Protein AF-A0A3S4F696-F1 (afdb_monomer)

Structure (mmCIF, N/CA/C/O backbone):
data_AF-A0A3S4F696-F1
#
_entry.id   AF-A0A3S4F696-F1
#
loop_
_atom_site.group_PDB
_atom_site.id
_atom_site.type_symbol
_atom_site.label_atom_id
_atom_site.label_alt_id
_atom_site.label_comp_id
_atom_site.label_asym_id
_atom_site.label_entity_id
_atom_site.label_seq_id
_atom_site.pdbx_PDB_ins_code
_atom_site.Cartn_x
_atom_site.Cartn_y
_atom_site.Cartn_z
_atom_site.occupancy
_atom_site.B_iso_or_equiv
_atom_site.auth_seq_id
_atom_site.auth_comp_id
_atom_site.auth_asym_id
_atom_site.auth_atom_id
_atom_site.pdbx_PDB_model_num
ATOM 1 N N . MET A 1 1 ? -13.453 -9.151 -17.211 1.00 34.78 1 MET A N 1
ATOM 2 C CA . MET A 1 1 ? -14.672 -8.660 -16.537 1.00 34.78 1 MET A CA 1
ATOM 3 C C . MET A 1 1 ? -14.618 -9.216 -15.120 1.00 34.78 1 MET A C 1
ATOM 5 O O . MET A 1 1 ? -14.920 -10.382 -14.937 1.00 34.78 1 MET A O 1
ATOM 9 N N . VAL A 1 2 ? -14.028 -8.474 -14.174 1.00 44.88 2 VAL A N 1
ATOM 10 C CA . VAL A 1 2 ? -13.782 -8.978 -12.809 1.00 44.88 2 VAL A CA 1
ATOM 11 C C . VAL A 1 2 ? -14.910 -8.477 -11.918 1.00 44.88 2 VAL A C 1
ATOM 13 O O . VAL A 1 2 ? -15.084 -7.273 -11.747 1.00 44.88 2 VAL A O 1
ATOM 16 N N . THR A 1 3 ? -15.710 -9.423 -11.444 1.00 36.25 3 THR A N 1
ATOM 17 C CA . THR A 1 3 ? -16.918 -9.227 -10.647 1.00 36.25 3 THR A CA 1
ATOM 18 C C . THR A 1 3 ? -16.562 -8.671 -9.269 1.00 36.25 3 THR A C 1
ATOM 20 O O . THR A 1 3 ? -15.734 -9.232 -8.554 1.00 36.25 3 THR A O 1
ATOM 23 N N . PHE A 1 4 ? -17.184 -7.551 -8.907 1.00 45.47 4 PHE A N 1
ATOM 24 C CA . PHE A 1 4 ? -17.060 -6.907 -7.604 1.00 45.47 4 PHE A CA 1
ATOM 25 C C . PHE A 1 4 ? -17.970 -7.641 -6.611 1.00 45.47 4 PHE A C 1
ATOM 27 O O . PHE A 1 4 ? -19.191 -7.511 -6.680 1.00 45.47 4 PHE A O 1
ATOM 34 N N . ASN A 1 5 ? -17.390 -8.461 -5.735 1.00 50.88 5 ASN A N 1
ATOM 35 C CA . ASN A 1 5 ? -18.137 -9.194 -4.717 1.00 50.88 5 ASN A CA 1
ATOM 36 C C . ASN A 1 5 ? -18.269 -8.299 -3.474 1.00 50.88 5 ASN A C 1
ATOM 38 O O . ASN A 1 5 ? -17.334 -8.187 -2.683 1.00 50.88 5 ASN A O 1
ATOM 42 N N . GLN A 1 6 ? -19.406 -7.611 -3.334 1.00 45.91 6 GLN A N 1
ATOM 43 C CA . GLN A 1 6 ? -19.757 -6.933 -2.086 1.00 45.91 6 GLN A CA 1
ATOM 44 C C . GLN A 1 6 ? -20.168 -7.986 -1.061 1.00 45.91 6 GLN A C 1
ATOM 46 O O . GLN A 1 6 ? -21.324 -8.401 -1.020 1.00 45.91 6 GLN A O 1
ATOM 51 N N . ALA A 1 7 ? -19.224 -8.411 -0.223 1.00 43.19 7 ALA A N 1
ATOM 52 C CA . ALA A 1 7 ? -19.579 -9.011 1.050 1.00 43.19 7 ALA A CA 1
ATOM 53 C C . ALA A 1 7 ? -20.278 -7.926 1.882 1.00 43.19 7 ALA A C 1
ATOM 55 O O . ALA A 1 7 ? -19.655 -6.960 2.323 1.00 43.19 7 ALA A O 1
ATOM 56 N N . THR A 1 8 ? -21.594 -8.050 2.033 1.00 50.81 8 THR A N 1
ATOM 57 C CA . THR A 1 8 ? -22.396 -7.264 2.968 1.00 50.81 8 THR A CA 1
ATOM 58 C C . THR A 1 8 ? -22.016 -7.667 4.388 1.00 50.81 8 THR A C 1
ATOM 60 O O . THR A 1 8 ? -22.689 -8.480 5.017 1.00 50.81 8 THR A O 1
ATOM 63 N N . THR A 1 9 ? -20.919 -7.112 4.895 1.00 46.19 9 THR A N 1
ATOM 64 C CA . THR A 1 9 ? -20.710 -7.017 6.336 1.00 46.19 9 THR A CA 1
ATOM 65 C C . THR A 1 9 ? -21.685 -5.969 6.837 1.00 46.19 9 THR A C 1
ATOM 67 O O . THR A 1 9 ? -21.573 -4.788 6.510 1.00 46.19 9 THR A O 1
ATOM 70 N N . THR A 1 10 ? -22.686 -6.440 7.573 1.00 43.84 10 THR A N 1
ATOM 71 C CA . THR A 1 10 ? -23.597 -5.657 8.400 1.00 43.84 10 THR A CA 1
ATOM 72 C C . THR A 1 10 ? -22.837 -4.518 9.071 1.00 43.84 10 THR A C 1
ATOM 74 O O . THR A 1 10 ? -22.070 -4.731 10.007 1.00 43.84 10 THR A O 1
ATOM 77 N N . ALA A 1 11 ? -23.038 -3.300 8.576 1.00 47.94 11 ALA A N 1
ATOM 78 C CA . ALA A 1 11 ? -22.677 -2.109 9.315 1.00 47.94 11 ALA A CA 1
ATOM 79 C C . ALA A 1 11 ? -23.537 -2.098 10.586 1.00 47.94 11 ALA A C 1
ATOM 81 O O . ALA A 1 11 ? -24.763 -2.196 10.461 1.00 47.94 11 ALA A O 1
ATOM 82 N N . PRO A 1 12 ? -22.978 -1.948 11.801 1.00 49.25 12 PRO A N 1
ATOM 83 C CA . PRO A 1 12 ? -23.790 -1.357 12.838 1.00 49.25 12 PRO A CA 1
ATOM 84 C C . PRO A 1 12 ? -24.116 0.046 12.329 1.00 49.25 12 PRO A C 1
ATOM 86 O O . PRO A 1 12 ? -23.230 0.862 12.068 1.00 49.25 12 PRO A O 1
ATOM 89 N N . THR A 1 13 ? -25.401 0.304 12.123 1.00 47.50 13 THR A N 1
ATOM 90 C CA . THR A 1 13 ? -25.958 1.650 12.101 1.00 47.50 13 THR A CA 1
ATOM 91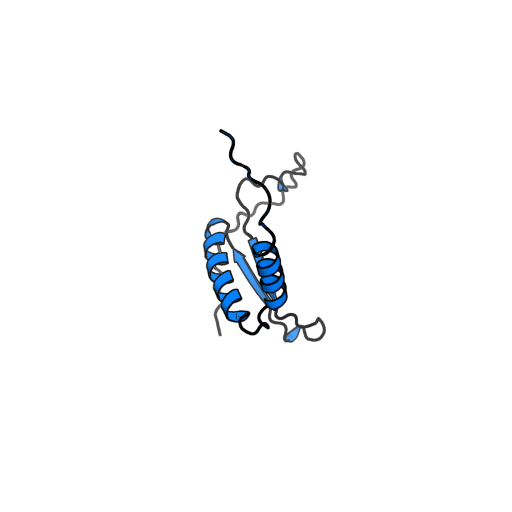 C C . THR A 1 13 ? -25.616 2.298 13.438 1.00 47.50 13 THR A C 1
ATOM 93 O O . THR A 1 13 ? -26.419 2.287 14.365 1.00 47.50 13 THR A O 1
ATOM 96 N N . SER A 1 14 ? -24.395 2.812 13.574 1.00 48.31 14 SER A N 1
ATOM 97 C CA . SER A 1 14 ? -24.089 3.757 14.630 1.00 48.31 14 SER A CA 1
ATOM 98 C C . SER A 1 14 ? -24.598 5.087 14.122 1.00 48.31 14 SER A C 1
ATOM 100 O O . SER A 1 14 ? -23.959 5.776 13.326 1.00 48.31 14 SER A O 1
ATOM 102 N N . THR A 1 15 ? -25.843 5.357 14.499 1.00 42.16 15 THR A N 1
ATOM 103 C CA . THR A 1 15 ? -26.436 6.680 14.570 1.00 42.16 15 THR A CA 1
ATOM 104 C C . THR A 1 15 ? -25.338 7.688 14.877 1.00 42.16 15 THR A C 1
ATOM 106 O O . THR A 1 15 ? -24.605 7.530 15.854 1.00 42.16 15 THR A O 1
ATOM 109 N N . ALA A 1 16 ? -25.218 8.713 14.037 1.00 47.50 16 ALA A N 1
ATOM 110 C CA . ALA A 1 16 ? -24.505 9.933 14.373 1.00 47.50 16 ALA A CA 1
ATOM 111 C C . ALA A 1 16 ? -25.245 10.612 15.537 1.00 47.50 16 ALA A C 1
ATOM 113 O O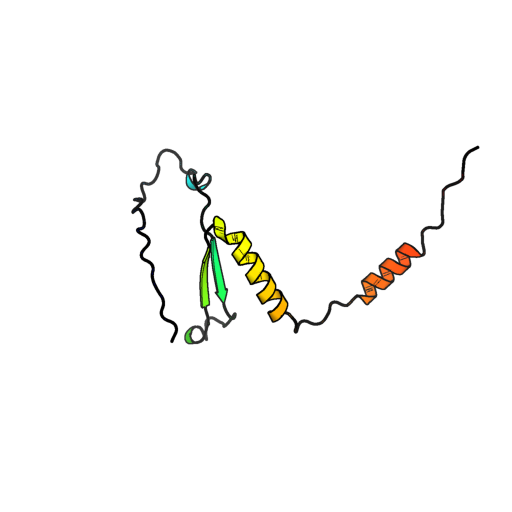 . ALA A 1 16 ? -25.934 11.612 15.368 1.00 47.50 16 ALA A O 1
ATOM 114 N N . SER A 1 17 ? -25.159 10.015 16.721 1.00 45.44 17 SER A N 1
ATOM 115 C CA . SER A 1 17 ? -25.402 10.685 17.978 1.00 45.44 17 SER A CA 1
ATOM 116 C C . SER A 1 17 ? -24.203 11.597 18.136 1.00 45.44 17 SER A C 1
ATOM 118 O O . SER A 1 17 ? -23.117 11.145 18.488 1.00 45.44 17 SER A O 1
ATOM 120 N N . SER A 1 18 ? -24.375 12.864 17.773 1.00 50.59 18 SER A N 1
ATOM 121 C CA . SER A 1 18 ? -23.474 13.929 18.189 1.00 50.59 18 SER A CA 1
ATOM 122 C C . SER A 1 18 ? -23.276 13.791 19.699 1.00 50.59 18 SER A C 1
ATOM 124 O O . SER A 1 18 ? -24.192 14.085 20.469 1.00 50.59 18 SER A O 1
ATOM 126 N N . THR A 1 19 ? -22.127 13.262 20.110 1.00 52.41 19 THR A N 1
ATOM 127 C CA . THR A 1 19 ? -21.719 13.144 21.506 1.00 52.41 19 THR A CA 1
ATOM 128 C C . THR A 1 19 ? -21.531 14.558 22.037 1.00 52.41 19 THR A C 1
ATOM 130 O O . THR A 1 19 ? -20.475 15.160 21.876 1.00 52.41 19 THR A O 1
ATOM 133 N N . ALA A 1 20 ? -22.596 15.119 22.611 1.00 59.69 20 ALA A N 1
ATOM 134 C CA . ALA A 1 20 ? -22.589 16.454 23.200 1.00 59.69 20 ALA A CA 1
ATOM 135 C C . ALA A 1 20 ? -21.636 16.560 24.407 1.00 59.69 20 ALA A C 1
ATOM 137 O O . ALA A 1 20 ? -21.249 17.666 24.770 1.00 59.69 20 ALA A O 1
ATOM 138 N N . ASP A 1 21 ? -21.228 15.426 24.987 1.00 65.50 21 ASP A N 1
ATOM 139 C CA . ASP A 1 21 ? -20.451 15.380 26.229 1.00 65.50 21 ASP A CA 1
ATOM 140 C C . ASP A 1 21 ? -18.929 15.241 26.036 1.00 65.50 21 ASP A C 1
ATOM 142 O O . ASP A 1 21 ? -18.176 15.515 26.967 1.00 65.50 21 ASP A O 1
ATOM 146 N N . ASP A 1 22 ? -18.448 14.879 24.841 1.00 69.62 22 ASP A N 1
ATOM 147 C CA . ASP A 1 22 ? -17.012 14.882 24.524 1.00 69.62 22 ASP A CA 1
ATOM 148 C C . ASP A 1 22 ? -16.792 15.187 23.029 1.00 69.62 22 ASP A C 1
ATOM 150 O O . ASP A 1 22 ? -16.912 14.292 22.181 1.00 69.62 22 ASP A O 1
ATOM 154 N N . PRO A 1 23 ? -16.482 16.450 22.672 1.00 77.44 23 PRO A N 1
ATOM 155 C CA . PRO A 1 23 ? -16.253 16.850 21.285 1.00 77.44 23 PRO A CA 1
ATOM 156 C C . PRO A 1 23 ? -14.983 16.230 20.679 1.00 77.44 23 PRO A C 1
ATOM 158 O O . PRO A 1 23 ? -14.758 16.379 19.479 1.00 77.44 23 PRO A O 1
ATOM 161 N N . LEU A 1 24 ? -14.150 15.559 21.484 1.00 76.31 24 LEU A N 1
ATOM 162 C CA . LEU A 1 24 ? -12.881 14.950 21.089 1.00 76.31 24 LEU A CA 1
ATOM 163 C C . LEU A 1 24 ? -12.888 13.415 21.167 1.00 76.31 24 LEU A C 1
ATOM 165 O O . LEU A 1 24 ? -11.842 12.803 20.955 1.00 76.31 24 LEU A O 1
ATOM 169 N N . ALA A 1 25 ? -14.044 12.778 21.383 1.00 71.75 25 ALA A N 1
ATOM 170 C CA . ALA A 1 25 ? -14.172 11.315 21.422 1.00 71.75 25 ALA A CA 1
ATOM 171 C C . ALA A 1 25 ? -13.655 10.611 20.141 1.00 71.75 25 ALA A C 1
ATOM 173 O O . ALA A 1 25 ? -13.243 9.453 20.175 1.00 71.75 25 ALA A O 1
ATOM 174 N N . ASP A 1 26 ? -13.624 11.338 19.021 1.00 71.94 26 ASP A N 1
ATOM 175 C CA . ASP A 1 26 ? -12.986 10.983 17.743 1.00 71.94 26 ASP A CA 1
ATOM 176 C C . ASP A 1 26 ? -11.485 10.644 17.875 1.00 71.94 26 ASP A C 1
ATOM 178 O O . ASP A 1 26 ? -11.001 9.731 17.202 1.00 71.94 26 ASP A O 1
ATOM 182 N N . LEU A 1 27 ? -10.756 11.330 18.764 1.00 78.19 27 LEU A N 1
ATOM 183 C CA . LEU A 1 27 ? -9.301 11.203 18.900 1.00 78.19 27 LEU A CA 1
ATOM 184 C C . LEU A 1 27 ? -8.879 9.946 19.671 1.00 78.19 27 LEU A C 1
ATOM 186 O O . LEU A 1 27 ? -7.709 9.554 19.628 1.00 78.19 27 LEU A O 1
ATOM 190 N N . HIS A 1 28 ? -9.821 9.306 20.367 1.00 72.88 28 HIS A N 1
ATOM 191 C CA . HIS A 1 28 ? -9.594 8.111 21.175 1.00 72.88 28 HIS A CA 1
ATOM 192 C C . HIS A 1 28 ? -10.537 6.977 20.757 1.00 72.88 28 HIS A C 1
ATOM 194 O O . HIS A 1 28 ? -11.393 6.551 21.536 1.00 72.88 28 HIS A O 1
ATOM 200 N N . PRO A 1 29 ? -10.396 6.451 19.528 1.00 72.94 29 PRO A N 1
ATOM 201 C CA . PRO A 1 29 ? -11.215 5.338 19.091 1.00 72.94 29 PRO A CA 1
ATOM 202 C C . PRO A 1 29 ? -10.888 4.092 19.925 1.00 72.94 29 PRO A C 1
ATOM 204 O O . PRO A 1 29 ? -9.730 3.706 20.079 1.00 72.94 29 PRO A O 1
ATOM 207 N N . ALA A 1 30 ? -11.925 3.428 20.441 1.00 75.06 30 ALA A N 1
ATOM 208 C CA . ALA A 1 30 ? -11.786 2.218 21.256 1.00 75.06 30 ALA A CA 1
ATOM 209 C C . ALA A 1 30 ? -11.212 1.013 20.483 1.00 75.06 30 ALA A C 1
ATOM 211 O O . ALA A 1 30 ? -10.810 0.021 21.088 1.00 75.06 30 ALA A O 1
ATOM 212 N N . GLN A 1 31 ? -11.207 1.076 19.150 1.00 76.88 31 GLN A N 1
ATOM 213 C CA . GLN A 1 31 ? -10.695 0.043 18.256 1.00 76.88 31 GLN A CA 1
ATOM 214 C C . GLN A 1 31 ? -9.839 0.690 17.160 1.00 76.88 31 GLN A C 1
ATOM 216 O O . GLN A 1 31 ? -10.169 1.788 16.702 1.00 76.88 31 GLN A O 1
ATOM 221 N N . PRO A 1 32 ? -8.753 0.032 16.716 1.00 81.81 32 PRO A N 1
ATOM 222 C CA . PRO A 1 32 ? -7.921 0.548 15.639 1.00 81.81 32 PRO A CA 1
ATOM 223 C C . PRO A 1 32 ? -8.744 0.697 14.352 1.00 81.81 32 PRO A C 1
ATOM 225 O O . PRO A 1 32 ? -9.413 -0.237 13.913 1.00 81.81 32 PRO A O 1
ATOM 228 N N . LEU A 1 33 ? -8.706 1.890 13.759 1.00 84.88 33 LEU A N 1
ATOM 229 C CA . LEU A 1 33 ? -9.506 2.216 12.581 1.00 84.88 33 LEU A CA 1
ATOM 230 C C . LEU A 1 33 ? -8.870 1.651 11.297 1.00 84.88 33 LEU A C 1
ATOM 232 O O . LEU A 1 33 ? -7.643 1.677 11.154 1.00 84.88 33 LEU A O 1
ATOM 236 N N . PRO A 1 34 ? -9.685 1.180 10.337 1.00 89.50 34 PRO A N 1
ATOM 237 C CA . PRO A 1 34 ? -9.195 0.721 9.044 1.00 89.50 34 PRO A CA 1
ATOM 238 C C . PRO A 1 34 ? -8.678 1.884 8.181 1.00 89.50 34 PRO A C 1
ATOM 240 O O . PRO A 1 34 ? -9.123 3.028 8.296 1.00 89.50 34 PRO A O 1
ATOM 243 N N . VAL A 1 35 ? -7.748 1.587 7.270 1.00 91.88 35 VAL A N 1
ATOM 244 C CA . VAL A 1 35 ? -7.071 2.581 6.420 1.00 91.88 35 VAL A CA 1
ATOM 245 C C . VAL A 1 35 ? -7.595 2.527 4.984 1.00 91.88 35 VAL A C 1
ATOM 247 O O . VAL A 1 35 ? -7.627 1.469 4.358 1.00 91.88 35 VAL A O 1
ATOM 250 N N . LEU A 1 36 ? -7.942 3.689 4.416 1.00 93.25 36 LEU A N 1
ATOM 251 C CA . LEU A 1 36 ? -8.303 3.829 3.000 1.00 93.25 36 LEU A CA 1
ATOM 252 C C . LEU A 1 36 ? -7.079 4.181 2.145 1.00 93.25 36 LEU A C 1
ATOM 254 O O . LEU A 1 36 ? -6.518 5.272 2.254 1.00 93.25 36 LEU A O 1
ATOM 258 N N . ILE A 1 37 ? -6.729 3.301 1.209 1.00 93.75 37 ILE A N 1
ATOM 259 C CA . ILE A 1 37 ? -5.614 3.488 0.274 1.00 93.75 37 ILE A CA 1
ATOM 260 C C . ILE A 1 37 ? -6.169 3.787 -1.119 1.00 93.75 37 ILE A C 1
ATOM 262 O O . ILE A 1 37 ? -7.051 3.088 -1.618 1.00 93.75 37 ILE A O 1
ATOM 266 N N . ARG A 1 38 ? -5.659 4.848 -1.761 1.00 93.00 38 ARG A N 1
ATOM 267 C CA . ARG A 1 38 ? -6.072 5.283 -3.106 1.00 93.00 38 ARG A CA 1
ATOM 268 C C . ARG A 1 38 ? -4.864 5.426 -4.020 1.00 93.00 38 ARG A C 1
ATOM 270 O O . ARG A 1 38 ? -3.948 6.183 -3.713 1.00 93.00 38 ARG A O 1
ATOM 277 N N . ALA A 1 39 ? -4.910 4.770 -5.173 1.00 91.31 39 ALA A N 1
ATOM 278 C CA . ALA A 1 39 ? -3.910 4.901 -6.225 1.00 91.31 39 ALA A CA 1
ATOM 279 C C . ALA A 1 39 ? -4.566 5.407 -7.512 1.00 91.31 39 ALA A C 1
ATOM 281 O O . ALA A 1 39 ? -5.666 4.991 -7.878 1.00 91.31 39 ALA A O 1
ATOM 282 N N . THR A 1 40 ? -3.898 6.329 -8.207 1.00 91.75 40 THR A N 1
ATOM 283 C CA . THR A 1 40 ? -4.367 6.832 -9.504 1.00 91.75 40 THR A CA 1
ATOM 284 C C . THR A 1 40 ? -3.206 6.954 -10.474 1.00 91.75 40 THR A C 1
ATOM 286 O O . THR A 1 40 ? -2.100 7.289 -10.063 1.00 91.75 40 THR A O 1
ATOM 289 N N . ASP A 1 41 ? -3.476 6.764 -11.760 1.00 88.25 41 ASP A N 1
ATOM 290 C CA . ASP A 1 41 ? -2.498 6.878 -12.853 1.00 88.25 41 ASP A CA 1
ATOM 291 C C . ASP A 1 41 ? -2.083 8.327 -13.192 1.00 88.25 41 ASP A C 1
ATOM 293 O O . ASP A 1 41 ? -1.488 8.586 -14.236 1.00 88.25 41 ASP A O 1
ATOM 297 N N . GLY A 1 42 ? -2.425 9.298 -12.338 1.00 83.69 42 GLY A N 1
ATOM 298 C CA . GLY A 1 42 ? -2.016 10.693 -12.497 1.00 83.69 42 GLY A CA 1
ATOM 299 C C . GLY A 1 42 ? -2.668 11.440 -13.666 1.00 83.69 42 GLY A C 1
ATOM 300 O O . GLY A 1 42 ? -2.364 12.617 -13.850 1.00 83.69 42 GLY A O 1
ATOM 301 N N . LYS A 1 43 ? -3.597 10.833 -14.428 1.00 85.25 43 LYS A N 1
ATOM 302 C CA . LYS A 1 43 ? -4.268 11.535 -15.536 1.00 85.25 43 LYS A CA 1
ATOM 303 C C . LYS A 1 43 ? -4.995 12.792 -15.034 1.00 85.25 43 LYS A C 1
ATOM 305 O O . LYS A 1 43 ? -5.577 12.803 -13.936 1.00 85.25 43 LYS A O 1
ATOM 310 N N . SER A 1 44 ? -4.919 13.857 -15.833 1.00 79.94 44 SER A N 1
ATOM 311 C CA . SER A 1 44 ? -5.433 15.188 -15.499 1.00 79.94 44 SER A CA 1
ATOM 312 C C . SER A 1 44 ? -6.967 15.228 -15.467 1.00 79.94 44 SER A C 1
ATOM 314 O O . SER A 1 44 ? -7.645 14.253 -15.812 1.00 79.94 44 SER A O 1
ATOM 316 N N . LYS A 1 45 ? -7.538 16.350 -15.010 1.00 77.69 45 LYS A N 1
ATOM 317 C CA . LYS A 1 45 ? -8.998 16.512 -14.890 1.00 77.69 45 LYS A CA 1
ATOM 318 C C . LYS A 1 45 ? -9.692 16.480 -16.256 1.00 77.69 45 LYS A C 1
ATOM 320 O O . LYS A 1 45 ? -10.827 16.018 -16.328 1.00 77.69 45 LYS A O 1
ATOM 325 N N . GLU A 1 46 ? -8.993 16.879 -17.313 1.00 81.75 46 GLU A N 1
ATOM 326 C CA . GLU A 1 46 ? -9.474 16.910 -18.698 1.00 81.75 46 GLU A CA 1
ATOM 327 C C . GLU A 1 46 ? -9.658 15.492 -19.257 1.00 81.75 46 GLU A C 1
ATOM 329 O O . GLU A 1 46 ? -10.589 15.235 -20.012 1.00 81.75 46 GLU A O 1
ATOM 334 N N . ARG A 1 47 ? -8.830 14.526 -18.828 1.00 79.62 47 ARG A N 1
ATOM 335 C CA . ARG A 1 47 ? -8.929 13.112 -19.238 1.00 79.62 47 ARG A CA 1
ATOM 336 C C . ARG A 1 47 ? -9.508 12.203 -18.154 1.00 79.62 47 ARG A C 1
ATOM 338 O O . ARG A 1 47 ? -9.145 11.027 -18.061 1.00 79.62 47 ARG A O 1
ATOM 345 N N . ARG A 1 48 ? -10.441 12.728 -17.351 1.00 80.50 48 ARG A N 1
ATOM 346 C CA . ARG A 1 48 ? -11.060 12.010 -16.222 1.00 80.50 48 ARG A CA 1
ATOM 347 C C . ARG A 1 48 ? -11.744 10.703 -16.632 1.00 80.50 48 ARG A C 1
ATOM 349 O O . ARG A 1 48 ? -11.656 9.747 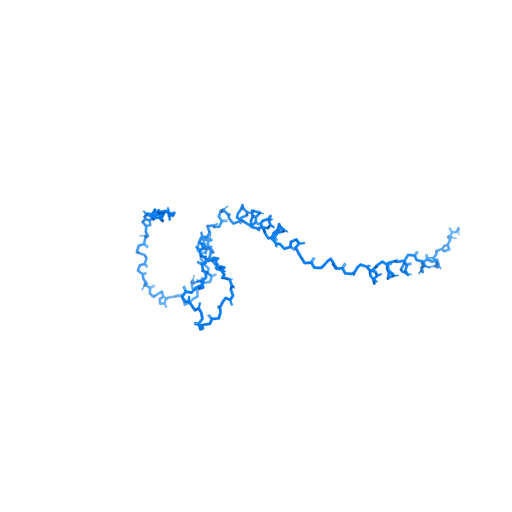-15.873 1.00 80.50 48 ARG A O 1
ATOM 356 N N . ALA A 1 49 ? -12.355 10.642 -17.816 1.00 80.69 49 ALA A N 1
ATOM 357 C CA . ALA A 1 49 ? -13.022 9.434 -18.317 1.00 80.69 49 ALA A CA 1
ATOM 358 C C . ALA A 1 49 ? -12.062 8.243 -18.488 1.00 80.69 49 ALA A C 1
ATOM 360 O O . ALA A 1 49 ? -12.443 7.098 -18.291 1.00 80.69 49 ALA A O 1
ATOM 361 N N . SER A 1 50 ? -10.794 8.519 -18.798 1.00 84.50 50 SER A N 1
ATOM 362 C CA . SER A 1 50 ? -9.754 7.496 -18.963 1.00 84.50 50 SER A CA 1
ATOM 363 C C . SER A 1 50 ? -8.899 7.283 -17.708 1.00 84.50 50 SER A C 1
ATOM 365 O O . SER A 1 50 ? -7.954 6.494 -17.745 1.00 84.50 50 SER A O 1
ATOM 367 N N . LYS A 1 51 ? -9.168 8.025 -16.623 1.00 88.44 51 LYS A N 1
ATOM 368 C CA . LYS A 1 51 ? -8.384 7.999 -15.383 1.00 88.44 51 LYS A CA 1
ATOM 369 C C . LYS A 1 51 ? -8.664 6.723 -14.608 1.00 88.44 51 LYS A C 1
ATOM 371 O O . LYS A 1 51 ? -9.772 6.536 -14.112 1.00 88.44 51 LYS A O 1
ATOM 376 N N . VAL A 1 52 ? -7.641 5.891 -14.439 1.00 89.69 52 VAL A N 1
ATOM 377 C CA . VAL A 1 52 ? -7.750 4.686 -13.616 1.00 89.69 52 VAL A CA 1
ATOM 378 C C . VAL A 1 52 ? -7.584 5.078 -12.151 1.00 89.69 52 VAL A C 1
ATOM 380 O O . VAL A 1 52 ? -6.608 5.731 -11.770 1.00 89.69 52 VAL A O 1
ATOM 383 N N . LYS A 1 53 ? -8.567 4.702 -11.329 1.00 91.56 53 LYS A N 1
ATOM 384 C CA . LYS A 1 53 ? -8.557 4.883 -9.876 1.00 91.56 53 LYS A CA 1
ATOM 385 C C . LYS A 1 53 ? -8.736 3.525 -9.219 1.00 91.56 53 LYS A C 1
ATOM 387 O O . LYS A 1 53 ? -9.695 2.825 -9.526 1.00 91.56 53 LYS A O 1
ATOM 392 N N . LEU A 1 54 ? -7.833 3.189 -8.313 1.00 91.00 54 LEU A N 1
ATOM 393 C CA . LEU A 1 54 ? -7.918 2.009 -7.467 1.00 91.00 54 LEU A CA 1
ATOM 394 C C . LEU A 1 54 ? -8.103 2.478 -6.025 1.00 91.00 54 LEU A C 1
ATOM 396 O O . LEU A 1 54 ? -7.438 3.421 -5.586 1.00 91.00 54 LEU A O 1
ATOM 400 N N . SER A 1 55 ? -9.015 1.838 -5.304 1.00 92.75 55 SER A N 1
ATOM 401 C CA . SER A 1 55 ? -9.286 2.120 -3.896 1.00 92.75 55 SER A CA 1
ATOM 402 C C . SER A 1 55 ? -9.482 0.819 -3.140 1.00 92.75 55 SER A C 1
ATOM 404 O O . SER A 1 55 ? -10.252 -0.030 -3.587 1.00 92.75 55 SER A O 1
ATOM 406 N N . THR A 1 56 ? -8.810 0.685 -2.002 1.00 93.75 56 THR A N 1
ATOM 407 C CA . THR A 1 56 ? -8.927 -0.470 -1.108 1.00 93.75 56 THR A CA 1
ATOM 408 C C . THR A 1 56 ? -9.022 0.013 0.331 1.00 93.75 56 THR A C 1
ATOM 410 O O . THR A 1 56 ? -8.325 0.954 0.715 1.00 93.75 56 THR A O 1
ATOM 413 N N . VAL A 1 57 ? -9.874 -0.631 1.122 1.00 93.81 57 VAL A N 1
ATOM 414 C CA . VAL A 1 57 ? -9.921 -0.464 2.579 1.00 93.81 57 VAL A CA 1
ATOM 415 C C . VAL A 1 57 ? -9.133 -1.620 3.183 1.00 93.81 57 VAL A C 1
ATOM 417 O O . VAL A 1 57 ? -9.304 -2.755 2.743 1.00 93.81 57 VAL A O 1
ATOM 420 N N . VAL A 1 58 ? -8.225 -1.325 4.112 1.00 93.56 58 VAL A N 1
ATOM 421 C CA . VAL A 1 58 ? -7.363 -2.322 4.756 1.00 93.56 58 VAL A CA 1
ATOM 422 C C . VAL A 1 58 ? -7.589 -2.280 6.257 1.00 93.56 58 VAL A C 1
ATOM 424 O O . VAL A 1 58 ? -7.439 -1.227 6.880 1.00 93.56 58 VAL A O 1
ATOM 427 N N . ASP A 1 59 ? -7.932 -3.433 6.818 1.00 91.50 59 ASP A N 1
ATOM 428 C CA . ASP A 1 59 ? -8.101 -3.607 8.253 1.00 91.50 59 ASP A CA 1
ATOM 429 C C . ASP A 1 59 ? -6.751 -3.584 8.980 1.00 91.50 59 ASP A C 1
ATOM 431 O O . ASP A 1 59 ? -5.727 -3.996 8.423 1.00 91.50 59 ASP A O 1
ATOM 435 N N . PRO A 1 60 ? -6.720 -3.130 10.243 1.00 89.25 60 PRO A N 1
ATOM 436 C CA . PRO A 1 60 ? -5.481 -2.997 11.004 1.00 89.25 60 PRO A CA 1
ATOM 437 C C . PRO A 1 60 ? -4.730 -4.323 11.183 1.00 89.25 60 PRO A C 1
ATOM 439 O O . PRO A 1 60 ? -3.502 -4.316 11.221 1.00 89.25 60 PRO A O 1
ATOM 442 N N . ALA A 1 61 ? -5.443 -5.453 11.238 1.00 90.94 61 ALA A N 1
ATOM 443 C CA . ALA A 1 61 ? -4.844 -6.783 11.356 1.00 90.94 61 ALA A CA 1
ATOM 444 C C . ALA A 1 61 ? -4.047 -7.198 10.104 1.00 90.94 61 ALA A C 1
ATOM 446 O O . ALA A 1 61 ? -3.029 -7.876 10.217 1.00 90.94 61 ALA A O 1
ATOM 447 N N . ASP A 1 62 ? -4.467 -6.743 8.920 1.00 90.50 62 ASP A N 1
ATOM 448 C CA . ASP A 1 62 ? -3.875 -7.127 7.634 1.00 90.50 62 ASP A CA 1
ATOM 449 C C . ASP A 1 62 ? -2.906 -6.076 7.070 1.00 90.50 62 ASP A C 1
ATOM 451 O O . ASP A 1 62 ? -2.337 -6.261 5.986 1.00 90.50 62 ASP A O 1
ATOM 455 N N . LEU A 1 63 ? -2.686 -4.966 7.786 1.00 90.19 63 LEU A N 1
ATOM 456 C CA . LEU A 1 63 ? -1.845 -3.860 7.320 1.00 90.19 63 LEU A CA 1
ATOM 457 C C . LEU A 1 63 ? -0.412 -4.293 7.014 1.00 90.19 63 LEU A C 1
ATOM 459 O O . LEU A 1 63 ? 0.152 -3.893 5.992 1.00 90.19 63 LEU A O 1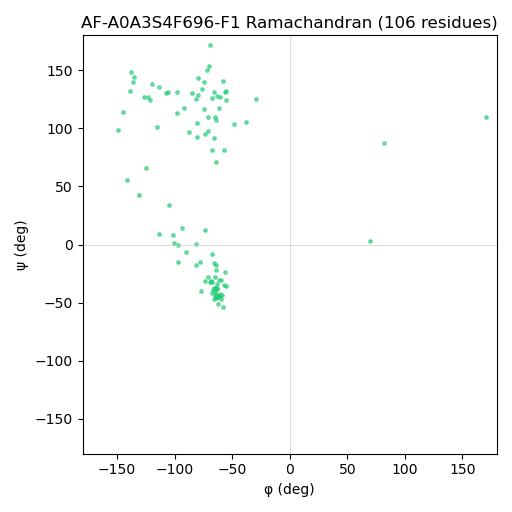
ATOM 463 N N . GLU A 1 64 ? 0.180 -5.115 7.875 1.00 92.38 64 GLU A N 1
ATOM 464 C CA . GLU A 1 64 ? 1.559 -5.570 7.701 1.00 92.38 64 GLU A CA 1
ATOM 465 C C . GLU A 1 64 ? 1.700 -6.452 6.454 1.00 92.38 64 GLU A C 1
ATOM 467 O O . GLU A 1 64 ? 2.553 -6.204 5.595 1.00 92.38 64 GLU A O 1
ATOM 472 N N . ALA A 1 65 ? 0.792 -7.416 6.287 1.00 94.56 65 ALA A N 1
ATOM 473 C CA . ALA A 1 65 ? 0.757 -8.286 5.118 1.00 94.56 65 ALA A CA 1
ATOM 474 C C . ALA A 1 65 ? 0.490 -7.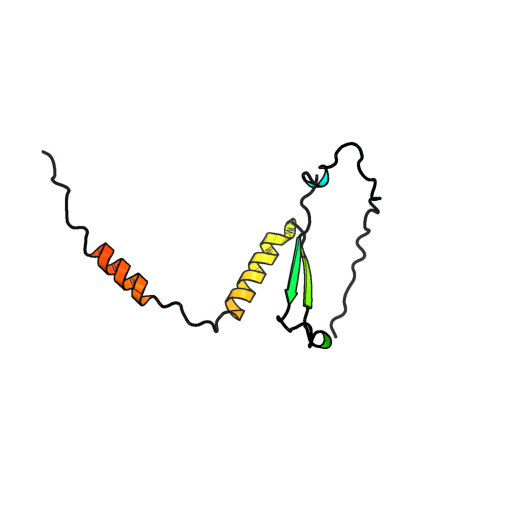503 3.820 1.00 94.56 65 ALA A C 1
ATOM 476 O O . ALA A 1 65 ? 1.079 -7.801 2.774 1.00 94.56 65 ALA A O 1
ATOM 477 N N . PHE A 1 66 ? -0.373 -6.482 3.869 1.00 94.44 66 PHE A N 1
ATOM 478 C CA . PHE A 1 66 ? -0.623 -5.594 2.736 1.00 94.44 66 PHE A CA 1
ATOM 479 C C . PHE A 1 66 ? 0.644 -4.831 2.334 1.00 94.44 66 PHE A C 1
ATOM 481 O O . PHE A 1 66 ? 1.024 -4.859 1.160 1.00 94.44 66 PHE A O 1
ATOM 488 N N . TYR A 1 67 ? 1.323 -4.181 3.285 1.00 94.62 67 TYR A N 1
ATOM 489 C CA . TYR A 1 67 ? 2.506 -3.375 2.982 1.00 94.62 67 TYR A CA 1
ATOM 490 C C . TYR A 1 67 ? 3.706 -4.209 2.535 1.00 94.62 67 TYR A C 1
ATOM 492 O O . TYR A 1 67 ? 4.464 -3.743 1.682 1.00 94.62 67 TYR A O 1
ATOM 500 N N . ALA A 1 68 ? 3.850 -5.442 3.028 1.00 95.88 68 ALA A N 1
ATOM 501 C CA . ALA A 1 68 ? 4.864 -6.372 2.541 1.00 95.88 68 ALA A CA 1
ATOM 502 C C . ALA A 1 68 ? 4.702 -6.634 1.032 1.00 95.88 68 ALA A C 1
ATOM 504 O O . ALA A 1 68 ? 5.621 -6.365 0.253 1.00 95.88 68 ALA A O 1
ATOM 505 N N . ARG A 1 69 ? 3.499 -7.040 0.599 1.00 94.12 69 ARG A N 1
ATOM 506 C CA . ARG A 1 69 ? 3.185 -7.267 -0.825 1.00 94.12 69 ARG A CA 1
ATOM 507 C C . ARG A 1 69 ? 3.278 -5.984 -1.647 1.00 94.12 69 ARG A C 1
ATOM 509 O O . ARG A 1 69 ? 3.836 -5.976 -2.742 1.00 94.12 69 ARG A O 1
ATOM 516 N N . TYR A 1 70 ? 2.762 -4.877 -1.116 1.00 93.75 70 TYR A N 1
ATOM 517 C CA . TYR A 1 70 ? 2.811 -3.579 -1.784 1.00 93.75 70 TYR A CA 1
ATOM 518 C C . TYR A 1 70 ? 4.255 -3.127 -2.042 1.00 93.75 70 TYR A C 1
ATOM 520 O O . TYR A 1 70 ? 4.576 -2.673 -3.141 1.00 93.75 70 TYR A O 1
ATOM 528 N N . ALA A 1 71 ? 5.155 -3.311 -1.073 1.00 94.00 71 ALA A N 1
ATOM 529 C CA . ALA A 1 71 ? 6.562 -2.964 -1.224 1.00 94.00 71 ALA A CA 1
ATOM 530 C C . ALA A 1 71 ? 7.252 -3.788 -2.322 1.00 94.00 71 ALA A C 1
ATOM 532 O O . ALA A 1 71 ? 8.072 -3.240 -3.060 1.00 94.00 71 ALA A O 1
ATOM 533 N N . GLU A 1 72 ? 6.933 -5.076 -2.458 1.00 92.81 72 GLU A N 1
ATOM 534 C CA . 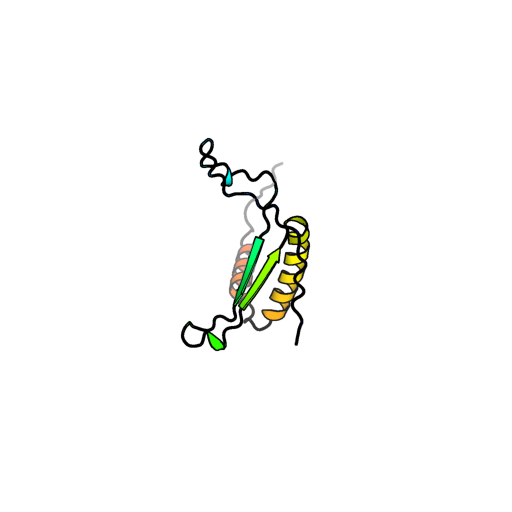GLU A 1 72 ? 7.459 -5.924 -3.536 1.00 92.81 72 GLU A CA 1
ATOM 535 C C . GLU A 1 72 ? 6.998 -5.444 -4.914 1.00 92.81 72 GLU A C 1
ATOM 537 O O . GLU A 1 72 ? 7.828 -5.251 -5.807 1.00 92.81 72 GLU A O 1
ATOM 542 N N . VAL A 1 73 ? 5.704 -5.143 -5.060 1.00 92.25 73 VAL A N 1
ATOM 543 C CA . VAL A 1 73 ? 5.135 -4.590 -6.300 1.00 92.25 73 VAL A CA 1
ATOM 544 C C . VAL A 1 73 ? 5.785 -3.250 -6.649 1.00 92.25 73 VAL A C 1
ATOM 546 O O . VAL A 1 73 ? 6.183 -3.023 -7.791 1.00 92.25 73 VAL A O 1
ATOM 549 N N . CYS A 1 74 ? 5.967 -2.371 -5.662 1.00 90.06 74 CYS A N 1
ATOM 550 C CA . CYS A 1 74 ? 6.642 -1.089 -5.836 1.00 90.06 74 CYS A CA 1
ATOM 551 C C . CYS A 1 74 ? 8.108 -1.251 -6.262 1.00 90.06 74 CYS A C 1
ATOM 553 O O . CYS A 1 74 ? 8.561 -0.557 -7.174 1.00 90.06 74 CYS A O 1
ATOM 555 N N . LYS A 1 75 ? 8.857 -2.167 -5.637 1.00 89.31 75 LYS A N 1
ATOM 556 C CA . LYS A 1 75 ? 10.254 -2.452 -6.003 1.00 89.31 75 LYS A CA 1
ATOM 557 C C . LYS A 1 75 ? 10.359 -2.973 -7.437 1.00 89.31 75 LYS A C 1
ATOM 559 O O . LYS A 1 75 ? 11.211 -2.497 -8.183 1.00 89.31 75 LYS A O 1
ATOM 564 N N . ALA A 1 76 ? 9.487 -3.903 -7.826 1.00 89.50 76 ALA A N 1
ATOM 565 C CA . ALA A 1 76 ? 9.454 -4.445 -9.182 1.00 89.50 76 ALA A CA 1
ATOM 566 C C . ALA A 1 76 ? 9.076 -3.369 -10.218 1.00 89.50 76 ALA A C 1
ATOM 568 O O . ALA A 1 76 ? 9.744 -3.231 -11.246 1.00 89.50 76 ALA A O 1
ATOM 569 N N . GLY A 1 77 ? 8.058 -2.555 -9.918 1.00 86.62 77 GLY A N 1
ATOM 570 C CA . GLY A 1 77 ? 7.553 -1.509 -10.811 1.00 86.62 77 GLY A CA 1
ATOM 571 C C . GLY A 1 77 ? 8.488 -0.306 -10.984 1.00 86.62 77 GLY A C 1
ATOM 572 O O . GLY A 1 77 ? 8.485 0.322 -12.038 1.00 86.62 77 GLY A O 1
ATOM 573 N N . MET A 1 78 ? 9.327 0.008 -9.990 1.00 83.50 78 MET A N 1
ATOM 574 C CA . MET A 1 78 ? 10.279 1.134 -10.034 1.00 83.50 78 MET A CA 1
ATOM 575 C C . MET A 1 78 ? 11.687 0.750 -10.524 1.00 83.50 78 MET A C 1
ATOM 577 O O . MET A 1 78 ? 12.630 1.534 -10.400 1.00 83.50 78 MET A O 1
ATOM 581 N N . SER A 1 79 ? 11.841 -0.435 -11.113 1.00 77.88 79 SER A N 1
ATOM 582 C CA . SER A 1 79 ? 13.118 -0.939 -11.640 1.00 77.88 79 SER A CA 1
ATOM 583 C C . SER A 1 79 ? 13.697 -0.113 -12.800 1.00 77.88 79 SER A C 1
ATOM 585 O O . SER A 1 79 ? 14.908 -0.125 -13.006 1.00 77.88 79 SER A O 1
ATOM 587 N N . ALA A 1 80 ? 12.868 0.654 -13.516 1.00 76.88 80 ALA A N 1
ATOM 588 C CA . ALA A 1 80 ? 13.287 1.485 -14.650 1.00 76.88 80 ALA A CA 1
ATOM 589 C C . ALA A 1 80 ? 13.905 2.848 -14.258 1.00 76.88 80 ALA A C 1
ATOM 591 O O . ALA A 1 80 ? 14.277 3.638 -15.127 1.00 76.88 80 ALA A O 1
ATOM 592 N N . LEU A 1 81 ? 14.013 3.163 -12.961 1.00 78.50 81 LEU A N 1
ATOM 593 C CA . LEU A 1 81 ? 14.613 4.417 -12.503 1.00 78.50 81 LEU A CA 1
ATOM 594 C C . LEU A 1 81 ? 16.142 4.397 -12.649 1.00 78.50 81 LEU A C 1
ATOM 596 O O . LEU A 1 81 ? 16.804 3.409 -12.332 1.00 78.50 81 LEU A O 1
ATOM 600 N N . LYS A 1 82 ? 16.725 5.530 -13.071 1.00 83.31 82 LYS A N 1
ATOM 601 C CA . LYS A 1 82 ? 18.183 5.682 -13.198 1.00 83.31 82 LYS A CA 1
ATOM 602 C C . LYS A 1 82 ? 18.866 5.355 -11.859 1.00 83.31 82 LYS A C 1
ATOM 604 O O . LYS A 1 82 ? 18.563 6.011 -10.856 1.00 83.31 82 LYS A O 1
ATOM 609 N N . PRO A 1 83 ? 19.828 4.412 -11.824 1.00 80.38 83 PRO A N 1
ATOM 610 C CA . PRO A 1 83 ? 20.560 4.096 -10.608 1.00 80.38 83 PRO A CA 1
ATOM 611 C C . PRO A 1 83 ? 21.212 5.347 -10.023 1.00 80.38 83 PRO A C 1
ATOM 613 O O . PRO A 1 83 ? 21.870 6.118 -10.726 1.00 80.38 83 PRO A O 1
ATOM 616 N N . ARG A 1 84 ? 21.029 5.554 -8.715 1.00 78.62 84 ARG A N 1
ATOM 617 C CA . ARG A 1 84 ? 21.606 6.703 -8.015 1.00 78.62 84 ARG A CA 1
ATOM 618 C C . ARG A 1 84 ? 23.117 6.725 -8.206 1.00 78.62 84 ARG A C 1
ATOM 620 O O . ARG A 1 84 ? 23.796 5.737 -7.931 1.00 78.62 84 ARG A O 1
ATOM 627 N N . ASP A 1 85 ? 23.637 7.885 -8.577 1.00 76.69 85 ASP A N 1
ATOM 628 C CA . ASP A 1 85 ? 25.065 8.075 -8.772 1.00 76.69 85 ASP A CA 1
ATOM 629 C C . ASP A 1 85 ? 25.827 7.902 -7.441 1.00 76.69 85 ASP A C 1
ATOM 631 O O . ASP A 1 85 ? 25.691 8.686 -6.492 1.00 76.69 85 ASP A O 1
ATOM 635 N N . ARG A 1 86 ? 26.590 6.807 -7.335 1.00 77.75 86 ARG A N 1
ATOM 636 C CA . ARG A 1 86 ? 27.345 6.432 -6.125 1.00 77.75 86 ARG A CA 1
ATOM 637 C C . ARG A 1 86 ? 28.758 7.016 -6.115 1.00 77.75 86 ARG A C 1
ATOM 639 O O . ARG A 1 86 ? 29.434 6.903 -5.090 1.00 77.75 86 ARG A O 1
ATOM 646 N N . THR A 1 87 ? 29.202 7.652 -7.200 1.00 72.44 87 THR A N 1
ATOM 647 C CA . THR A 1 87 ? 30.574 8.167 -7.360 1.00 72.44 87 THR A CA 1
ATOM 648 C C . THR A 1 87 ? 30.929 9.190 -6.279 1.00 72.44 87 THR A C 1
ATOM 650 O O . THR A 1 87 ? 31.923 9.026 -5.573 1.00 72.44 87 THR A O 1
ATOM 653 N N . LYS A 1 88 ? 30.045 10.163 -6.019 1.00 67.06 88 LYS A N 1
ATOM 654 C CA . LYS A 1 88 ? 30.221 11.184 -4.968 1.00 67.06 88 LYS A CA 1
ATOM 655 C C . LYS A 1 88 ? 30.269 10.586 -3.554 1.00 67.06 88 LYS A C 1
ATOM 657 O O . LYS A 1 88 ? 31.002 11.077 -2.697 1.00 67.06 88 LYS A O 1
ATOM 662 N N . ARG A 1 89 ? 29.524 9.500 -3.297 1.00 66.44 89 ARG A N 1
ATOM 663 C CA . ARG A 1 89 ? 29.502 8.816 -1.988 1.00 66.44 89 ARG A CA 1
ATOM 664 C C . ARG A 1 89 ? 30.748 7.950 -1.783 1.00 66.44 89 ARG A C 1
ATOM 666 O O . ARG A 1 89 ? 31.312 7.977 -0.695 1.00 66.44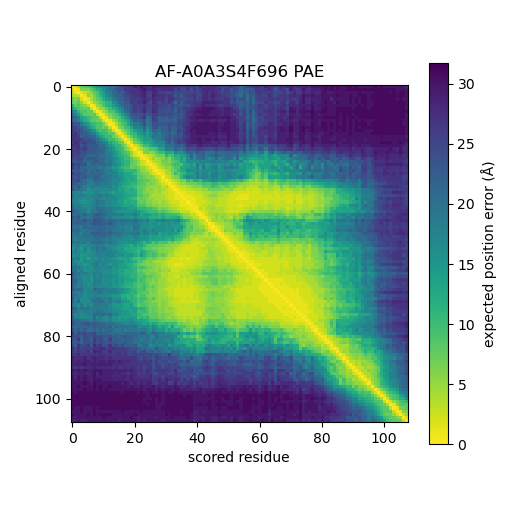 89 ARG A O 1
ATOM 673 N N . LYS A 1 90 ? 31.216 7.250 -2.825 1.00 63.44 90 LYS A N 1
ATOM 674 C CA . LYS A 1 90 ? 32.475 6.484 -2.796 1.00 63.44 90 LYS A CA 1
ATOM 675 C C . LYS A 1 90 ? 33.700 7.396 -2.672 1.00 63.44 90 LYS A C 1
ATOM 677 O O . LYS A 1 90 ? 34.587 7.084 -1.886 1.00 63.44 90 LYS A O 1
ATOM 682 N N . ALA A 1 91 ? 33.719 8.547 -3.348 1.00 67.50 91 ALA A N 1
ATOM 683 C CA . ALA A 1 91 ? 34.786 9.541 -3.213 1.00 67.50 91 ALA A CA 1
ATOM 684 C C . ALA A 1 91 ? 34.858 10.121 -1.788 1.00 67.50 91 ALA A C 1
ATOM 686 O O . ALA A 1 91 ? 35.932 10.158 -1.187 1.00 67.50 91 ALA A O 1
ATOM 687 N N . LYS A 1 92 ? 33.711 10.489 -1.194 1.00 63.50 92 LYS A N 1
ATOM 688 C CA . LYS A 1 92 ? 33.655 10.940 0.208 1.00 63.50 92 LYS A CA 1
ATOM 689 C C . LYS A 1 92 ? 34.017 9.828 1.199 1.00 63.50 92 LYS A C 1
ATOM 691 O O . LYS A 1 92 ? 34.699 10.105 2.179 1.00 63.50 92 LYS A O 1
ATOM 696 N N . ALA A 1 93 ? 33.622 8.578 0.948 1.00 66.75 93 ALA A N 1
ATOM 697 C CA . ALA A 1 93 ? 33.998 7.440 1.790 1.00 66.75 93 ALA A CA 1
ATOM 698 C C . ALA A 1 93 ? 35.505 7.136 1.718 1.00 66.75 93 ALA A C 1
ATOM 700 O O . ALA A 1 93 ? 36.121 6.937 2.758 1.00 66.75 93 ALA A O 1
ATOM 701 N N . LYS A 1 94 ? 36.117 7.182 0.525 1.00 60.91 94 LYS A N 1
ATOM 702 C CA . LYS A 1 94 ? 37.570 7.022 0.344 1.00 60.91 94 LYS A CA 1
ATOM 703 C C . LYS A 1 94 ? 38.350 8.166 1.006 1.00 60.91 94 LYS A C 1
ATOM 705 O O . LYS A 1 94 ? 39.337 7.895 1.677 1.00 60.91 94 LYS A O 1
ATOM 710 N N . LYS A 1 95 ? 37.862 9.413 0.921 1.00 61.41 95 LYS A N 1
ATOM 711 C CA . LYS A 1 95 ? 38.454 10.565 1.629 1.00 61.41 95 LYS A CA 1
ATOM 712 C C . LYS A 1 95 ? 38.357 10.436 3.157 1.00 61.41 95 LYS A C 1
ATOM 714 O O . LYS A 1 95 ? 39.304 10.785 3.845 1.00 61.41 95 LYS A O 1
ATOM 719 N N . ARG A 1 96 ? 37.253 9.894 3.691 1.00 61.53 96 ARG A N 1
ATOM 720 C CA . ARG A 1 96 ? 37.099 9.629 5.137 1.00 61.53 96 ARG A CA 1
ATOM 721 C C . ARG A 1 96 ? 37.927 8.435 5.629 1.00 61.53 96 ARG A C 1
ATOM 723 O O . ARG A 1 96 ? 38.365 8.453 6.767 1.00 61.53 96 ARG A O 1
ATOM 730 N N . ARG A 1 97 ? 38.160 7.420 4.788 1.00 59.00 97 ARG A N 1
ATOM 731 C CA . ARG A 1 97 ? 39.004 6.253 5.120 1.00 59.00 97 ARG A CA 1
ATOM 732 C C . ARG A 1 97 ? 40.509 6.504 4.961 1.00 59.00 97 ARG A C 1
ATOM 734 O O . ARG A 1 97 ? 41.287 5.730 5.494 1.00 59.00 97 ARG A O 1
ATOM 741 N N . GLY A 1 98 ? 40.909 7.547 4.231 1.00 51.41 98 GLY A N 1
ATOM 742 C CA . GLY A 1 98 ? 42.312 7.928 4.018 1.00 51.41 98 GLY A CA 1
ATOM 743 C C . GLY A 1 98 ? 42.803 9.105 4.868 1.00 51.41 98 GLY A C 1
ATOM 744 O O . GLY A 1 98 ? 43.891 9.600 4.612 1.00 51.41 98 GLY A O 1
ATOM 745 N N . GLY A 1 99 ? 42.009 9.586 5.830 1.00 46.09 99 GLY A N 1
ATOM 746 C CA . GLY A 1 99 ? 42.314 10.774 6.641 1.00 46.09 99 GLY A CA 1
ATOM 747 C C . GLY A 1 99 ? 42.142 10.539 8.140 1.00 46.09 99 GLY A C 1
ATOM 748 O O . GLY A 1 99 ? 41.537 11.362 8.816 1.00 46.09 99 GLY A O 1
ATOM 749 N N . GLY A 1 100 ? 42.605 9.392 8.634 1.00 38.94 100 GLY A N 1
ATOM 750 C CA . GLY A 1 100 ? 42.551 9.014 10.046 1.00 38.94 100 GLY A CA 1
ATOM 751 C C . GLY A 1 100 ? 43.824 8.290 10.470 1.00 38.94 100 GLY A C 1
ATOM 752 O O . GLY A 1 100 ? 43.758 7.155 10.922 1.00 38.94 100 GLY A O 1
ATOM 753 N N . ALA A 1 101 ? 44.976 8.925 10.257 1.00 42.44 101 ALA A N 1
ATOM 754 C CA . ALA A 1 101 ? 46.218 8.604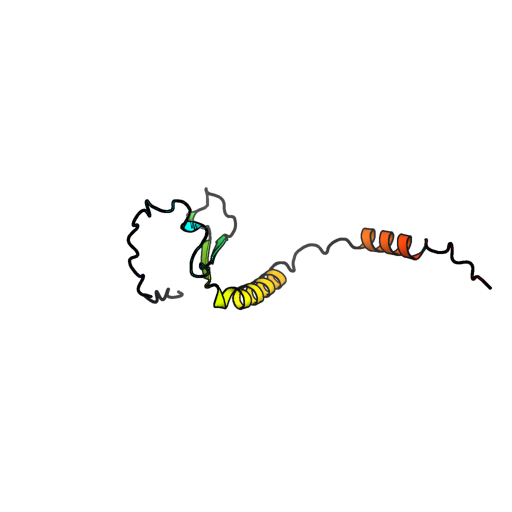 10.948 1.00 42.44 101 ALA A CA 1
ATOM 755 C C . ALA A 1 101 ? 46.576 9.839 11.780 1.00 42.44 101 ALA A C 1
ATOM 757 O O . ALA A 1 101 ? 47.007 10.853 11.237 1.00 42.44 101 ALA A O 1
ATOM 758 N N . GLY A 1 102 ? 46.301 9.783 13.080 1.00 41.06 102 GLY A N 1
ATOM 759 C CA . GLY A 1 102 ? 46.609 10.868 14.000 1.00 41.06 102 GLY A CA 1
ATOM 760 C C . GLY A 1 102 ? 45.977 10.649 15.369 1.00 41.06 102 GLY A C 1
ATOM 761 O O . GLY A 1 102 ? 44.766 10.781 15.500 1.00 41.06 102 GLY A O 1
ATOM 762 N N . ALA A 1 103 ? 46.842 10.373 16.347 1.00 43.84 103 ALA A N 1
ATOM 763 C CA . ALA A 1 103 ? 46.629 10.339 17.797 1.00 43.84 103 ALA A CA 1
ATOM 764 C C . ALA A 1 103 ? 46.005 9.070 18.411 1.00 43.84 103 ALA A C 1
ATOM 766 O O . ALA A 1 103 ? 44.813 9.039 18.686 1.00 43.84 103 ALA A O 1
ATOM 767 N N . VAL A 1 104 ? 46.862 8.093 18.754 1.00 33.97 104 VAL A N 1
ATOM 768 C CA . VAL A 1 104 ? 46.942 7.543 20.126 1.00 33.97 104 VAL A CA 1
ATOM 769 C C . VAL A 1 104 ? 48.414 7.200 20.419 1.00 33.97 104 VAL A C 1
ATOM 771 O O . VAL A 1 104 ? 48.996 6.342 19.761 1.00 33.97 104 VAL A O 1
ATOM 774 N N . VAL A 1 105 ? 49.019 7.909 21.375 1.00 38.78 105 VAL A N 1
ATOM 775 C CA . VAL A 1 105 ? 50.319 7.594 21.998 1.00 38.78 105 VAL A CA 1
ATOM 776 C C . VAL A 1 105 ? 50.049 6.595 23.138 1.00 38.78 105 VAL A C 1
ATOM 778 O O . VAL A 1 105 ? 49.140 6.866 23.924 1.00 38.78 105 VAL A O 1
ATOM 781 N N . PRO A 1 106 ? 50.760 5.455 23.251 1.00 43.75 106 PRO A N 1
ATOM 782 C CA . PRO A 1 106 ? 50.586 4.531 24.369 1.00 43.75 106 PRO A CA 1
ATOM 783 C C . PRO A 1 106 ? 51.329 5.041 25.613 1.00 43.75 106 PRO A C 1
ATOM 785 O O . PRO A 1 106 ? 52.512 5.368 25.546 1.00 43.75 106 PRO A O 1
ATOM 788 N N . ALA A 1 107 ? 50.615 5.111 26.736 1.00 41.25 107 ALA A N 1
ATOM 789 C CA . ALA A 1 107 ? 51.178 5.337 28.061 1.00 41.25 107 ALA A CA 1
ATOM 790 C C . ALA A 1 107 ? 51.839 4.045 28.582 1.00 41.25 107 ALA A C 1
ATOM 792 O O . ALA A 1 107 ? 51.244 2.968 28.485 1.00 41.25 107 ALA A O 1
ATOM 793 N N . SER A 1 108 ? 53.048 4.180 29.130 1.00 44.50 108 SER A N 1
ATOM 794 C CA . SER A 1 108 ? 53.678 3.250 30.079 1.00 44.50 108 SER A CA 1
ATOM 795 C C . SER A 1 108 ? 53.751 3.918 31.441 1.00 44.50 108 SER A C 1
ATOM 797 O O . SER A 1 108 ? 53.870 5.165 31.460 1.00 44.50 108 SER A O 1
#

Sequence (108 aa):
MVTFNQATTTAPTSTASSTADDPLADLHPAQPLPVLIRATDGKSKERRASKVKLSTVVDPADLEAFYARYAEVCKAGMSALKPRDRTKRKAKAKKRRGGGAGAVVPAS

Organism: NCBI:txid2587410

pLDDT: mean 71.72, std 19.19, range [33.97, 95.88]

Foldseek 3Di:
DDDDDPPPPDDPPPPPPVPPPDNCVVVPDPDDDWDKDKDWPPDDPVPVVVIDIDIDIGDPVCVVVVVVVVVVVVVVVCPPDDPPDCPVVVVVVVVVVPPPDDDDDDDD

Secondary structure (DSSP, 8-state):
-------------------TT-TTGGGS-SSPPPEEEEEE----STTGGG--EEEEEE-GGGHHHHHHHHHHHHHHHTTTSPPP--HHHHHHHHHHHTS-----PPP-

Mean predicted aligned error: 17.24 Å

Radius of gyration: 26.71 Å; Cα contacts (8 Å, |Δi|>4): 42; chains: 1; bounding box: 80×26×49 Å

InterPro domains:
  IPR003210 Signal recognition particle, SRP14 subunit [PF02290] (11-81)
  IPR003210 Signal r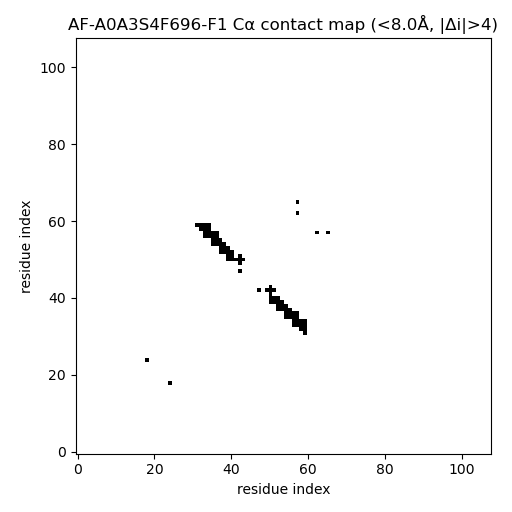ecognition particle, SRP14 subunit [PTHR12013] (31-95)
  IPR009018 Signal recognition particle, SRP9/SRP14 subunit [G3DSA:3.30.720.10] (1-102)
  IPR009018 Signal recognition particle, SRP9/SRP14 subunit [SSF54762] (20-84)

Solvent-accessible surface area (backbone atoms only — not comparable to full-atom values): 7415 Å² total; per-residue (Å²): 138,86,82,83,80,78,77,80,71,82,70,78,84,72,70,88,66,78,55,86,89,48,91,59,57,80,81,62,61,94,57,83,70,64,46,81,48,76,50,65,78,74,59,52,84,89,45,48,92,77,44,55,73,49,75,48,78,42,49,65,89,48,43,64,66,49,50,54,55,48,49,52,52,50,56,64,71,55,65,85,57,81,76,79,83,54,64,71,56,51,53,53,48,51,54,62,73,73,68,78,86,82,90,83,82,85,86,129